Protein AF-A2BLI9-F1 (afdb_monomer_lite)

Structure (mmCIF, N/CA/C/O backbone):
data_AF-A2BLI9-F1
#
_entry.id   AF-A2BLI9-F1
#
loop_
_atom_site.group_PDB
_atom_site.id
_atom_site.type_symbol
_atom_site.label_atom_id
_atom_site.label_alt_id
_atom_site.label_comp_id
_atom_site.label_asym_id
_atom_site.label_entity_id
_atom_site.label_seq_id
_atom_site.pdbx_PDB_ins_code
_atom_site.Cartn_x
_atom_site.Cartn_y
_atom_site.Cartn_z
_atom_site.occupancy
_atom_site.B_iso_or_equiv
_atom_site.auth_seq_id
_atom_site.auth_comp_id
_atom_site.auth_asym_id
_atom_site.auth_atom_id
_atom_site.pdbx_PDB_model_num
ATOM 1 N N . MET A 1 1 ? 16.917 14.179 12.056 1.00 48.00 1 MET A N 1
ATOM 2 C CA . MET A 1 1 ? 16.273 15.497 12.234 1.00 48.00 1 MET A CA 1
ATOM 3 C C . MET A 1 1 ? 15.244 15.647 11.130 1.00 48.00 1 MET A C 1
ATOM 5 O O . MET A 1 1 ? 15.628 15.540 9.976 1.00 48.00 1 MET A O 1
ATOM 9 N N . ILE A 1 2 ? 13.961 15.775 11.468 1.00 55.94 2 ILE A N 1
ATOM 10 C CA . ILE A 1 2 ? 12.894 16.027 10.485 1.00 55.94 2 ILE A CA 1
ATOM 11 C C . ILE A 1 2 ? 12.913 17.531 10.201 1.00 55.94 2 ILE A C 1
ATOM 13 O O . ILE A 1 2 ? 12.982 18.311 11.151 1.00 55.94 2 ILE A O 1
ATOM 17 N N . SER A 1 3 ? 12.924 17.943 8.932 1.00 75.75 3 SER A N 1
ATOM 18 C CA . SER A 1 3 ? 12.935 19.370 8.605 1.00 75.75 3 SER A CA 1
ATOM 19 C C . SER A 1 3 ? 11.579 20.006 8.943 1.00 75.75 3 SER A C 1
ATOM 21 O O . SER A 1 3 ? 10.540 19.344 8.911 1.00 75.75 3 SER A O 1
ATOM 23 N N . ASN A 1 4 ? 11.557 21.308 9.246 1.00 72.44 4 ASN A N 1
ATOM 24 C CA . ASN A 1 4 ? 10.296 22.023 9.492 1.00 72.44 4 ASN A CA 1
ATOM 25 C C . ASN A 1 4 ? 9.337 21.951 8.283 1.00 72.44 4 ASN A C 1
ATOM 27 O O . ASN A 1 4 ? 8.121 21.970 8.468 1.00 72.44 4 ASN A O 1
ATOM 31 N N . GLY A 1 5 ? 9.875 21.814 7.062 1.00 74.75 5 GLY A N 1
ATOM 32 C CA . GLY A 1 5 ? 9.094 21.611 5.839 1.00 74.75 5 GLY A CA 1
ATOM 33 C C . GLY A 1 5 ? 8.377 20.258 5.805 1.00 74.75 5 GLY A C 1
ATOM 34 O O . GLY A 1 5 ? 7.176 20.213 5.544 1.00 74.75 5 GLY A O 1
ATOM 35 N N . ASP A 1 6 ? 9.065 19.172 6.171 1.00 79.25 6 ASP A N 1
ATOM 36 C CA . ASP A 1 6 ? 8.472 17.824 6.214 1.00 79.25 6 ASP A CA 1
ATOM 37 C C . ASP A 1 6 ? 7.336 17.732 7.241 1.00 79.25 6 ASP A C 1
ATOM 39 O O . ASP A 1 6 ? 6.324 17.059 7.030 1.00 79.25 6 ASP A O 1
ATOM 43 N N . MET A 1 7 ? 7.485 18.438 8.365 1.00 82.12 7 MET A N 1
ATOM 44 C CA . MET A 1 7 ? 6.468 18.478 9.412 1.00 82.12 7 MET A CA 1
ATOM 45 C C . MET A 1 7 ? 5.206 19.224 8.954 1.00 82.12 7 MET A C 1
ATOM 47 O O . MET A 1 7 ? 4.090 18.769 9.227 1.00 82.12 7 MET A O 1
ATOM 51 N N . LEU A 1 8 ? 5.364 20.332 8.221 1.00 86.25 8 LEU A N 1
ATOM 52 C CA . LEU A 1 8 ? 4.242 21.080 7.652 1.00 86.25 8 LEU A CA 1
ATOM 53 C C . LEU A 1 8 ? 3.509 20.250 6.591 1.00 86.25 8 LEU A C 1
ATOM 55 O O . LEU A 1 8 ? 2.284 20.140 6.644 1.00 86.25 8 LEU A O 1
ATOM 59 N N . HIS A 1 9 ? 4.249 19.605 5.684 1.00 85.06 9 HIS A N 1
ATOM 60 C CA . HIS A 1 9 ? 3.681 18.754 4.630 1.00 85.06 9 HIS A CA 1
ATOM 61 C C . HIS A 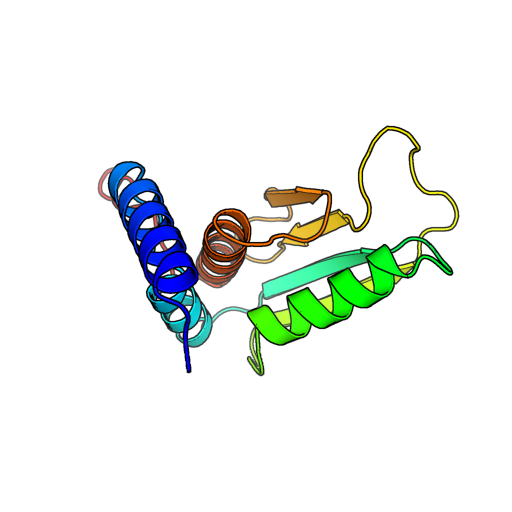1 9 ? 2.856 17.605 5.208 1.00 85.06 9 HIS A C 1
ATOM 63 O O . HIS A 1 9 ? 1.718 17.366 4.792 1.00 85.06 9 HIS A O 1
ATOM 69 N N . LYS A 1 10 ? 3.398 16.920 6.222 1.00 85.44 10 LYS A N 1
ATOM 70 C CA . LYS A 1 10 ? 2.693 15.849 6.932 1.00 85.44 10 LYS A CA 1
ATOM 71 C C . LYS A 1 10 ? 1.414 16.358 7.597 1.00 85.44 10 LYS A C 1
ATOM 73 O O . LYS A 1 10 ? 0.371 15.727 7.470 1.00 85.44 10 LYS A O 1
ATOM 78 N N . THR A 1 11 ? 1.484 17.509 8.262 1.00 87.94 11 THR A N 1
ATOM 79 C CA . THR A 1 11 ? 0.325 18.108 8.939 1.00 87.94 11 THR A CA 1
ATOM 80 C C . THR A 1 11 ? -0.780 18.465 7.945 1.00 87.94 11 THR A C 1
ATOM 82 O O . THR A 1 11 ? -1.939 18.128 8.172 1.00 87.94 11 THR A O 1
ATOM 85 N N . ILE A 1 12 ? -0.432 19.080 6.809 1.00 88.38 12 ILE A N 1
ATOM 86 C CA . ILE A 1 12 ? -1.391 19.394 5.738 1.00 88.38 12 ILE A CA 1
ATOM 87 C C . ILE A 1 12 ? -2.022 18.109 5.191 1.00 88.38 12 ILE A C 1
ATOM 89 O O . ILE A 1 12 ? -3.241 18.035 5.044 1.00 88.38 12 ILE A O 1
ATOM 93 N N . THR A 1 13 ? -1.211 17.079 4.942 1.00 87.62 13 THR A N 1
ATOM 94 C CA . THR A 1 13 ? -1.683 15.769 4.472 1.00 87.62 13 THR A CA 1
ATOM 95 C C . THR A 1 13 ? -2.689 15.152 5.444 1.00 87.62 13 THR A C 1
ATOM 97 O O . THR A 1 13 ? -3.757 14.705 5.029 1.00 87.62 13 THR A O 1
ATOM 100 N N . ASP A 1 14 ? -2.389 15.169 6.743 1.00 87.75 14 ASP A N 1
ATOM 101 C CA . ASP A 1 14 ? -3.270 14.622 7.775 1.00 87.75 14 ASP A CA 1
ATOM 102 C C . ASP A 1 14 ? -4.591 15.408 7.883 1.00 87.75 14 ASP A C 1
ATOM 104 O O . ASP A 1 14 ? -5.654 14.797 8.042 1.00 87.75 14 ASP A O 1
ATOM 108 N N . ILE A 1 15 ? -4.558 16.739 7.734 1.00 88.00 15 ILE A N 1
ATOM 109 C CA . ILE A 1 15 ? -5.762 17.587 7.689 1.00 88.00 15 ILE A CA 1
ATOM 110 C C . ILE A 1 15 ? -6.625 17.242 6.470 1.00 88.00 15 ILE A C 1
ATOM 112 O O . ILE A 1 15 ? -7.833 17.045 6.618 1.00 88.00 15 ILE A O 1
ATOM 116 N N . LEU A 1 16 ? -6.020 17.133 5.283 1.00 87.94 16 LEU A N 1
ATOM 117 C CA . LEU A 1 16 ? -6.730 16.796 4.045 1.00 87.94 16 LEU A CA 1
ATOM 118 C C . LEU A 1 16 ? -7.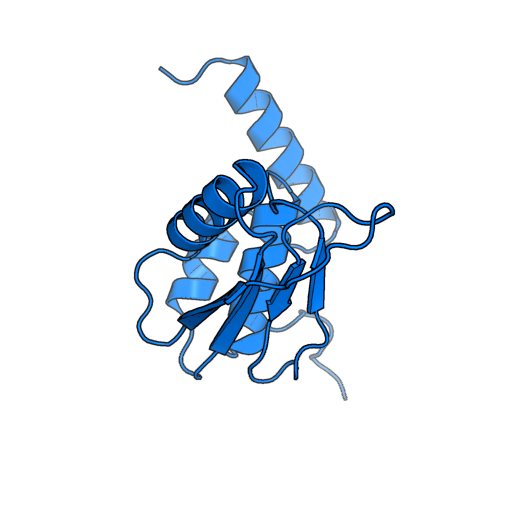364 15.405 4.111 1.00 87.94 16 LEU A C 1
ATOM 120 O O . LEU A 1 16 ? -8.510 15.237 3.714 1.00 87.94 16 LEU A O 1
ATOM 124 N N . LEU A 1 17 ? -6.649 14.409 4.640 1.00 88.00 17 LEU A N 1
ATOM 125 C CA . LEU A 1 17 ? -7.190 13.061 4.826 1.00 88.00 17 LEU A CA 1
ATOM 126 C C . LEU A 1 17 ? -8.378 13.074 5.792 1.00 88.00 17 LEU A C 1
ATOM 128 O O . LEU A 1 17 ? -9.428 12.498 5.502 1.00 88.00 17 LEU A O 1
ATOM 132 N N . SER A 1 18 ? -8.237 13.790 6.908 1.00 83.62 18 SER A N 1
ATOM 133 C CA . SER A 1 18 ? -9.276 13.872 7.934 1.00 83.62 18 SER A CA 1
ATOM 134 C C . SER A 1 18 ? -10.540 14.569 7.427 1.00 83.62 18 SER A C 1
ATOM 136 O O . SER A 1 18 ? -11.642 14.139 7.769 1.00 83.62 18 SER A O 1
ATOM 138 N N . SER A 1 19 ? -10.408 15.605 6.590 1.00 85.56 19 SER A N 1
ATOM 139 C CA . SER A 1 19 ? -11.554 16.353 6.052 1.00 85.56 19 SER A CA 1
ATOM 140 C C . SER A 1 19 ? -12.404 15.532 5.079 1.00 85.56 19 SER A C 1
ATOM 142 O O . SER A 1 19 ? -13.619 15.712 5.034 1.00 85.56 19 SER A O 1
ATOM 144 N N . ILE A 1 20 ? -11.795 14.584 4.360 1.00 83.06 20 ILE A N 1
ATOM 145 C CA . ILE A 1 20 ? -12.493 13.657 3.451 1.00 83.06 20 ILE A CA 1
ATOM 146 C C . ILE A 1 20 ? -12.845 12.313 4.109 1.00 83.06 20 ILE A C 1
ATOM 148 O O . ILE A 1 20 ? -13.324 11.397 3.443 1.00 83.06 20 ILE A O 1
ATOM 152 N N . GLY A 1 21 ? -12.613 12.175 5.419 1.00 82.50 21 GLY A N 1
ATOM 153 C CA . GLY A 1 21 ? -12.945 10.971 6.183 1.00 82.50 21 GLY A CA 1
ATOM 154 C C . GLY A 1 21 ? -12.015 9.776 5.947 1.00 82.50 21 GLY A C 1
ATOM 155 O O . GLY A 1 21 ? -12.361 8.659 6.345 1.00 82.50 21 GLY A O 1
ATOM 156 N N . LEU A 1 22 ? -10.845 9.985 5.335 1.00 85.56 22 LEU A N 1
ATOM 157 C CA . LEU A 1 22 ? -9.799 8.970 5.238 1.00 85.56 22 LEU A CA 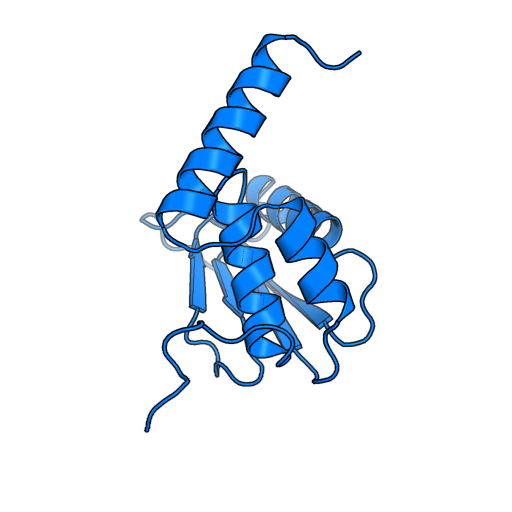1
ATOM 158 C C . LEU A 1 22 ? -8.911 8.987 6.492 1.00 85.56 22 LEU A C 1
ATOM 160 O O . LEU A 1 22 ? -8.645 10.045 7.063 1.00 85.56 22 LEU A O 1
ATOM 164 N N . PRO A 1 23 ? -8.434 7.821 6.957 1.00 90.50 23 PRO A N 1
ATOM 165 C CA . PRO A 1 23 ? -7.496 7.779 8.068 1.00 90.50 23 PRO A CA 1
ATOM 166 C C . PRO A 1 23 ? -6.142 8.373 7.655 1.00 90.50 23 PRO A C 1
ATOM 168 O O . PRO A 1 23 ? -5.702 8.240 6.513 1.00 90.50 23 PRO A O 1
ATOM 171 N N . THR A 1 24 ? -5.449 8.979 8.620 1.00 93.19 24 THR A N 1
ATOM 172 C CA . THR A 1 24 ? -4.038 9.361 8.472 1.00 93.19 24 THR A CA 1
ATOM 173 C C . THR A 1 24 ? -3.170 8.131 8.214 1.00 93.19 24 THR A C 1
ATOM 175 O O . THR A 1 24 ? -3.563 7.005 8.535 1.00 93.19 24 THR A O 1
ATOM 178 N N . LEU A 1 25 ? -1.947 8.327 7.714 1.00 92.62 25 LEU A N 1
ATOM 179 C CA . LEU A 1 25 ? -1.045 7.209 7.414 1.00 92.62 25 LEU A CA 1
ATOM 180 C C . LEU A 1 25 ? -0.786 6.328 8.648 1.00 92.62 25 LEU A C 1
ATOM 182 O O . LEU A 1 25 ? -0.790 5.101 8.562 1.00 92.62 25 LEU A O 1
ATOM 186 N N . SER A 1 26 ? -0.598 6.952 9.815 1.00 92.38 26 SER A N 1
ATOM 187 C CA . SER A 1 26 ? -0.394 6.236 11.080 1.00 92.38 26 SER A CA 1
ATOM 188 C C . SER A 1 26 ? -1.617 5.396 11.461 1.00 92.38 26 SER A C 1
ATOM 190 O O . SER A 1 26 ? -1.469 4.226 11.825 1.00 92.38 26 SER A O 1
ATOM 192 N N . ARG A 1 27 ? -2.833 5.943 11.318 1.00 93.25 27 ARG A N 1
ATOM 193 C CA . ARG A 1 27 ? -4.056 5.186 11.607 1.00 93.25 27 ARG A CA 1
ATOM 194 C C . ARG A 1 27 ? -4.285 4.073 10.585 1.00 93.25 27 ARG A C 1
ATOM 196 O O . ARG A 1 27 ? -4.679 2.985 10.992 1.00 93.25 27 ARG A O 1
ATOM 203 N N . ALA A 1 28 ? -4.007 4.314 9.306 1.00 94.75 28 ALA A N 1
ATOM 204 C CA . ALA A 1 28 ? -4.119 3.312 8.251 1.00 94.75 28 ALA A CA 1
ATOM 205 C C . ALA A 1 28 ? -3.182 2.116 8.498 1.00 94.75 28 ALA A C 1
ATOM 207 O O . ALA A 1 28 ? -3.622 0.975 8.403 1.00 94.75 28 ALA A O 1
ATOM 208 N N . ARG A 1 29 ? -1.929 2.354 8.920 1.00 95.81 29 ARG A N 1
ATOM 209 C CA . ARG A 1 29 ? -1.003 1.276 9.324 1.00 95.81 29 ARG A CA 1
ATOM 210 C C . ARG A 1 29 ? -1.536 0.459 10.494 1.00 95.81 29 ARG A C 1
ATOM 212 O O . ARG A 1 29 ? -1.492 -0.765 10.451 1.00 95.81 29 ARG A O 1
ATOM 219 N N . LYS A 1 30 ? -2.079 1.131 11.513 1.00 95.25 30 LYS A N 1
ATOM 220 C CA . LYS A 1 30 ? -2.699 0.445 12.651 1.00 95.25 30 LYS A CA 1
ATOM 221 C C . LYS A 1 30 ? -3.864 -0.448 12.202 1.00 95.25 30 LYS A C 1
ATOM 223 O O . LYS A 1 30 ? -3.941 -1.580 12.645 1.00 95.25 30 LYS A O 1
ATOM 228 N N . LEU A 1 31 ? -4.715 0.034 11.293 1.00 95.50 31 LEU A N 1
ATOM 229 C CA . LEU A 1 31 ? -5.830 -0.747 10.744 1.00 95.50 31 LEU A CA 1
ATOM 230 C C . LEU A 1 31 ? -5.356 -1.968 9.946 1.00 95.50 31 LEU A C 1
ATOM 232 O O . LEU A 1 31 ? -5.963 -3.024 10.042 1.00 95.50 31 LEU A O 1
ATOM 236 N N . VAL A 1 32 ? -4.266 -1.855 9.182 1.00 96.50 32 VAL A N 1
ATOM 237 C CA . VAL A 1 32 ? -3.683 -3.020 8.498 1.00 96.50 32 VAL A CA 1
ATOM 238 C C . VAL A 1 32 ? -3.217 -4.072 9.508 1.00 96.50 32 VAL A C 1
ATOM 240 O O . VAL A 1 32 ? -3.451 -5.255 9.295 1.00 96.50 32 VAL A O 1
ATOM 243 N N . GLY A 1 33 ? -2.650 -3.659 10.644 1.00 95.81 33 GLY A N 1
ATOM 244 C CA . GLY A 1 33 ? -2.313 -4.565 11.750 1.00 95.81 33 GLY A CA 1
ATOM 245 C C . GLY A 1 33 ? -3.516 -5.205 12.461 1.00 95.81 33 GLY A C 1
ATOM 246 O O . GLY A 1 33 ? -3.325 -6.150 13.212 1.00 95.81 33 GLY A O 1
ATOM 247 N N . GLU A 1 34 ? -4.736 -4.714 12.225 1.00 95.50 34 GLU A N 1
ATOM 248 C CA . GLU A 1 34 ? -5.996 -5.242 12.775 1.00 95.50 34 GLU A CA 1
ATOM 249 C C . GLU A 1 34 ? -6.715 -6.183 11.771 1.00 95.50 34 GLU A C 1
ATOM 251 O O . GLU A 1 34 ? -7.865 -6.553 11.990 1.00 95.50 34 GLU A O 1
ATOM 256 N N . ILE A 1 35 ? -6.086 -6.540 10.639 1.00 95.00 35 ILE A N 1
ATOM 257 C CA . ILE A 1 35 ? -6.667 -7.443 9.628 1.00 95.00 35 ILE A CA 1
ATOM 258 C C . ILE A 1 35 ? -6.731 -8.878 10.150 1.00 95.00 35 ILE A C 1
ATOM 260 O O . ILE A 1 35 ? -5.723 -9.424 10.578 1.00 95.00 35 ILE A O 1
ATOM 264 N N . GLU A 1 36 ? -7.897 -9.505 9.993 1.00 89.50 36 GLU A N 1
ATOM 265 C CA . GLU A 1 36 ? -8.139 -10.906 10.367 1.00 89.50 36 GLU A CA 1
ATOM 266 C C . GLU A 1 36 ? -8.353 -11.806 9.134 1.00 89.50 36 GLU A C 1
ATOM 268 O O . GLU A 1 36 ? -8.095 -13.012 9.160 1.00 89.50 36 GLU A O 1
ATOM 273 N N . GLU A 1 37 ? -8.815 -11.233 8.017 1.00 92.62 37 GLU A N 1
ATOM 274 C CA . GLU A 1 37 ? -9.121 -11.975 6.791 1.00 92.62 37 GLU A CA 1
ATOM 275 C C . GLU A 1 37 ? -8.002 -11.864 5.751 1.00 92.62 37 GLU A C 1
ATOM 277 O O . GLU A 1 37 ? -7.407 -10.804 5.537 1.00 92.62 37 GLU A O 1
ATOM 282 N N . ARG A 1 38 ? -7.751 -12.970 5.036 1.00 94.00 38 ARG A N 1
ATOM 283 C CA . ARG A 1 38 ? -6.736 -13.006 3.977 1.00 94.00 38 ARG A CA 1
ATOM 284 C C . ARG A 1 38 ? -7.033 -11.972 2.894 1.00 94.00 38 ARG A C 1
ATOM 286 O O . ARG A 1 38 ? -8.094 -11.980 2.273 1.00 94.00 38 ARG A O 1
ATOM 293 N N . THR A 1 39 ? -6.039 -11.139 2.620 1.00 95.06 39 THR A N 1
ATOM 294 C CA . THR A 1 39 ? -6.062 -10.109 1.587 1.00 95.06 39 THR A CA 1
ATOM 295 C C . THR A 1 39 ? -4.897 -10.319 0.636 1.00 95.06 39 THR A C 1
ATOM 297 O O . THR A 1 39 ? -3.758 -10.514 1.053 1.00 95.06 39 THR A O 1
ATOM 300 N N . GLU A 1 40 ? -5.169 -10.256 -0.662 1.00 96.25 40 GLU A N 1
ATOM 301 C CA . GLU A 1 40 ? -4.139 -10.348 -1.693 1.00 96.25 40 GLU A CA 1
ATOM 302 C C . GLU A 1 40 ? -3.880 -8.971 -2.299 1.00 96.25 40 GLU A C 1
ATOM 304 O O . GLU A 1 40 ? -4.812 -8.237 -2.623 1.00 96.25 40 GLU A O 1
ATOM 309 N N . VAL A 1 41 ? -2.609 -8.624 -2.472 1.00 96.88 41 VAL A N 1
ATOM 310 C CA . VAL A 1 41 ? -2.162 -7.416 -3.164 1.00 96.88 41 VAL A CA 1
ATOM 311 C C . VAL A 1 41 ? -1.382 -7.864 -4.389 1.00 96.88 41 VAL A C 1
ATOM 313 O O . VAL A 1 41 ? -0.227 -8.275 -4.289 1.00 96.88 41 VAL A O 1
ATOM 316 N N . ILE A 1 42 ? -2.025 -7.819 -5.550 1.00 96.44 42 ILE A N 1
ATOM 317 C CA . ILE A 1 42 ? -1.417 -8.210 -6.821 1.00 96.44 42 ILE A CA 1
ATOM 318 C C . ILE A 1 42 ? -0.763 -6.975 -7.426 1.00 96.44 42 ILE A C 1
ATOM 320 O O . ILE A 1 42 ? -1.418 -5.948 -7.590 1.00 96.44 42 ILE A O 1
ATOM 324 N N . ILE A 1 43 ? 0.516 -7.070 -7.773 1.00 96.56 43 ILE A N 1
ATOM 325 C CA . ILE A 1 43 ? 1.281 -5.951 -8.321 1.00 96.56 43 ILE A CA 1
ATOM 326 C C . ILE A 1 43 ? 1.773 -6.329 -9.713 1.00 96.56 43 ILE A C 1
ATOM 328 O O . ILE A 1 43 ? 2.682 -7.140 -9.857 1.00 96.56 43 ILE A O 1
ATOM 332 N N . GLY A 1 44 ? 1.161 -5.742 -10.736 1.00 95.94 44 GLY A N 1
ATOM 333 C CA . GLY A 1 44 ? 1.628 -5.778 -12.114 1.00 95.94 44 GLY A CA 1
ATOM 334 C C . GLY A 1 44 ? 2.876 -4.915 -12.278 1.00 95.94 44 GLY A C 1
ATOM 335 O O . GLY A 1 44 ? 2.834 -3.721 -11.985 1.00 95.94 44 GLY A O 1
ATOM 336 N N . LEU A 1 45 ? 3.960 -5.516 -12.763 1.00 96.06 45 LEU A N 1
ATOM 337 C CA . LEU A 1 45 ? 5.281 -4.907 -12.909 1.00 96.06 45 LEU A CA 1
ATOM 338 C C . LEU A 1 45 ? 5.742 -4.967 -14.366 1.00 96.06 45 LEU A C 1
ATOM 340 O O . LEU A 1 45 ? 5.622 -6.010 -15.015 1.00 96.06 45 LEU A O 1
ATOM 344 N N . SER A 1 46 ? 6.323 -3.877 -14.859 1.00 94.50 46 SER A N 1
ATOM 345 C CA . SER A 1 46 ? 7.030 -3.863 -16.138 1.00 94.50 46 SER A CA 1
ATOM 346 C C . SER A 1 46 ? 8.418 -4.493 -15.968 1.00 94.50 46 SER A C 1
ATOM 348 O O . SER A 1 46 ? 9.158 -4.158 -15.040 1.00 94.50 46 SER A O 1
ATOM 350 N N . ARG A 1 47 ? 8.783 -5.448 -16.835 1.00 90.31 47 ARG A N 1
ATOM 351 C CA . ARG A 1 47 ? 10.088 -6.130 -16.755 1.00 90.31 47 ARG A CA 1
ATOM 352 C C . ARG A 1 47 ? 11.233 -5.149 -17.011 1.00 90.31 47 ARG A C 1
ATOM 354 O O . ARG A 1 47 ? 11.226 -4.449 -18.016 1.00 90.31 47 ARG A O 1
ATOM 361 N N . GLY A 1 48 ? 12.231 -5.146 -16.126 1.00 88.12 48 GLY A N 1
ATOM 362 C CA . GLY A 1 48 ? 13.401 -4.265 -16.227 1.00 88.12 48 GLY A CA 1
ATOM 363 C C . GLY A 1 48 ? 13.117 -2.792 -15.911 1.00 88.12 48 GLY A 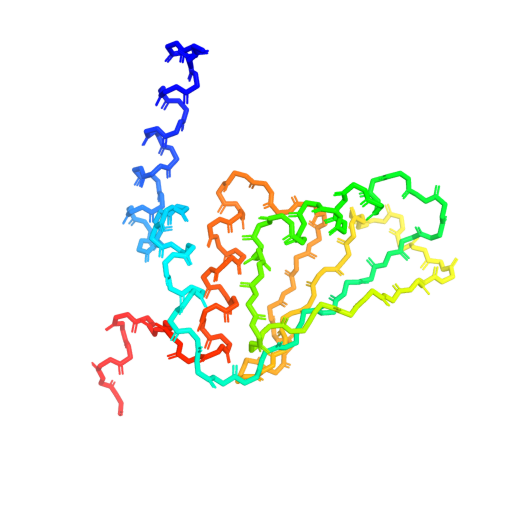C 1
ATOM 364 O O . GLY A 1 48 ? 14.000 -1.957 -16.090 1.00 88.12 48 GLY A O 1
ATOM 365 N N . SER A 1 49 ? 11.908 -2.453 -15.447 1.00 91.81 49 SER A N 1
ATOM 366 C CA . SER A 1 49 ? 11.588 -1.100 -14.990 1.00 91.81 49 SER A CA 1
ATOM 367 C C . SER A 1 49 ? 12.036 -0.911 -13.545 1.00 91.81 49 SER A C 1
ATOM 369 O O . SER A 1 49 ? 11.493 -1.530 -12.628 1.00 91.81 49 SER A O 1
ATOM 371 N N . LYS A 1 50 ? 12.970 0.021 -13.335 1.00 92.44 50 LYS A N 1
ATOM 372 C CA . LYS A 1 50 ? 13.376 0.450 -11.993 1.00 92.44 50 LYS A CA 1
ATOM 373 C C . LYS A 1 50 ? 12.190 0.989 -11.185 1.00 92.44 50 LYS A C 1
ATOM 375 O O . LYS A 1 50 ? 12.080 0.701 -10.001 1.00 92.44 50 LYS A O 1
ATOM 380 N N . LEU A 1 51 ? 11.263 1.704 -11.830 1.00 91.25 51 LEU A N 1
ATOM 381 C CA . LEU A 1 51 ? 10.075 2.243 -11.161 1.00 91.25 51 LEU A CA 1
ATOM 382 C C . LEU A 1 51 ? 9.167 1.127 -10.623 1.00 91.25 51 LEU A C 1
ATOM 384 O O . LEU A 1 51 ? 8.634 1.230 -9.521 1.00 91.25 51 LEU A O 1
ATOM 388 N N . SER A 1 52 ? 9.026 0.036 -11.378 1.00 94.19 52 SER A N 1
ATOM 389 C CA . SER A 1 52 ? 8.296 -1.155 -10.941 1.00 94.19 52 SER A CA 1
ATOM 390 C C . SER A 1 52 ? 8.973 -1.835 -9.742 1.00 94.19 52 SER A C 1
ATOM 392 O O . SER A 1 52 ? 8.293 -2.223 -8.789 1.00 94.19 52 SER A O 1
ATOM 394 N N . GLU A 1 53 ? 10.301 -1.960 -9.753 1.00 94.31 53 GLU A N 1
ATOM 395 C CA . GLU A 1 53 ? 11.068 -2.538 -8.640 1.00 94.31 53 GLU A CA 1
ATOM 396 C C . GLU A 1 53 ? 10.970 -1.681 -7.370 1.00 94.31 53 GLU A C 1
ATOM 398 O O . GLU A 1 53 ? 10.641 -2.203 -6.299 1.00 94.31 53 GLU A O 1
ATOM 403 N N . ASP A 1 54 ? 11.146 -0.365 -7.507 1.00 95.31 54 ASP A N 1
ATOM 404 C CA . ASP A 1 54 ? 10.990 0.609 -6.425 1.00 95.31 54 ASP A CA 1
ATOM 405 C C . ASP A 1 54 ? 9.553 0.591 -5.881 1.00 95.31 54 ASP A C 1
ATOM 407 O O . ASP A 1 54 ? 9.334 0.593 -4.669 1.00 95.31 54 ASP A O 1
ATOM 411 N N . GLY A 1 55 ? 8.557 0.487 -6.765 1.00 95.00 55 GLY A N 1
ATOM 412 C CA . GLY A 1 55 ? 7.150 0.367 -6.396 1.00 95.00 55 GLY A CA 1
ATOM 413 C C . GLY A 1 55 ? 6.844 -0.901 -5.600 1.00 95.00 55 GLY A C 1
ATOM 414 O O . GLY A 1 55 ? 6.160 -0.833 -4.578 1.00 95.00 55 GLY A O 1
ATOM 415 N N . LEU A 1 56 ? 7.384 -2.055 -6.009 1.00 96.69 56 LEU A N 1
ATOM 416 C CA . LEU A 1 56 ? 7.254 -3.306 -5.256 1.00 96.69 56 LEU A CA 1
ATOM 417 C C . LEU A 1 56 ? 7.897 -3.190 -3.867 1.00 96.69 56 LEU A C 1
ATOM 419 O O . LEU A 1 56 ? 7.293 -3.607 -2.875 1.00 96.69 56 LEU A O 1
ATOM 423 N N . ALA A 1 57 ? 9.110 -2.637 -3.788 1.00 96.69 57 ALA A N 1
ATOM 424 C CA . ALA A 1 57 ? 9.819 -2.445 -2.526 1.00 96.69 57 ALA A CA 1
ATOM 425 C C . ALA A 1 57 ? 9.054 -1.493 -1.593 1.00 96.69 57 ALA A C 1
ATOM 427 O O . ALA A 1 57 ? 8.873 -1.785 -0.408 1.00 96.69 57 ALA A O 1
ATOM 428 N N . TYR A 1 58 ? 8.529 -0.398 -2.142 1.00 96.31 58 TYR A N 1
ATOM 429 C CA . TYR A 1 58 ? 7.736 0.573 -1.404 1.00 96.31 58 TYR A CA 1
ATOM 430 C C . TYR A 1 58 ? 6.428 -0.025 -0.878 1.00 96.31 58 TYR A C 1
ATOM 432 O O . TYR A 1 58 ? 6.114 0.146 0.298 1.00 96.31 58 TYR A O 1
ATOM 440 N N . VAL A 1 59 ? 5.692 -0.789 -1.694 1.00 96.50 59 VAL A N 1
ATOM 441 C CA . VAL A 1 59 ? 4.467 -1.469 -1.240 1.00 96.50 59 VAL A CA 1
ATOM 442 C C . VAL A 1 59 ? 4.769 -2.455 -0.112 1.00 96.50 59 VAL A C 1
ATOM 444 O O . VAL A 1 59 ? 4.064 -2.448 0.896 1.00 96.50 59 VAL A O 1
ATOM 447 N N . LYS A 1 60 ? 5.840 -3.250 -0.227 1.00 97.12 60 LYS A N 1
ATOM 448 C CA . LYS A 1 60 ? 6.284 -4.139 0.860 1.00 97.12 60 LYS A CA 1
ATOM 449 C C . LYS A 1 60 ? 6.594 -3.359 2.141 1.00 97.12 60 LYS A C 1
ATOM 451 O O . LYS A 1 60 ? 6.146 -3.751 3.211 1.00 97.12 60 LYS A O 1
ATOM 456 N N . SER A 1 61 ? 7.293 -2.229 2.036 1.00 96.38 61 SER A N 1
ATOM 457 C CA . SER A 1 61 ? 7.599 -1.355 3.178 1.00 96.38 61 SER A CA 1
ATOM 458 C C . SER A 1 61 ? 6.351 -0.692 3.789 1.00 96.38 61 SER A C 1
ATOM 460 O O . SER A 1 61 ? 6.259 -0.500 5.005 1.00 96.38 61 SER A O 1
ATOM 462 N N . LEU A 1 62 ? 5.360 -0.339 2.967 1.00 94.75 62 LEU A N 1
ATOM 463 C CA . LEU A 1 62 ? 4.095 0.221 3.438 1.00 94.75 62 LEU A CA 1
ATOM 464 C C . LEU A 1 62 ? 3.266 -0.801 4.216 1.00 94.75 62 LEU A C 1
ATOM 466 O O . LEU A 1 62 ? 2.774 -0.473 5.295 1.00 94.75 62 LEU A O 1
ATOM 470 N N . VAL A 1 63 ? 3.103 -2.008 3.673 1.00 95.06 63 VAL A N 1
ATOM 471 C CA . VAL A 1 63 ? 2.326 -3.078 4.317 1.00 95.06 63 VAL A CA 1
ATOM 472 C C . VAL A 1 63 ? 3.047 -3.605 5.558 1.00 95.06 63 VAL A C 1
ATOM 474 O O . VAL A 1 63 ? 2.401 -3.858 6.571 1.00 95.06 63 VAL A O 1
ATOM 477 N N . GLY A 1 64 ? 4.378 -3.702 5.503 1.00 93.19 64 GLY A N 1
ATOM 478 C CA . GLY A 1 64 ? 5.175 -4.333 6.548 1.00 93.19 64 GLY A CA 1
ATOM 479 C C . GLY A 1 64 ? 4.974 -5.848 6.584 1.00 93.19 64 GLY A C 1
ATOM 480 O O . GLY A 1 64 ? 4.474 -6.456 5.635 1.00 93.19 64 GLY A O 1
ATOM 481 N N . GLU A 1 65 ? 5.377 -6.461 7.691 1.00 91.31 65 GLU A N 1
ATOM 482 C CA . GLU A 1 65 ? 5.121 -7.875 7.952 1.00 91.31 65 GLU A CA 1
ATOM 483 C C . GLU A 1 65 ? 3.694 -8.029 8.487 1.00 91.31 65 GLU A C 1
ATOM 485 O O . GLU A 1 65 ? 3.385 -7.625 9.607 1.00 91.31 65 GLU A O 1
ATOM 490 N N . ASN A 1 66 ? 2.802 -8.573 7.659 1.00 94.38 66 ASN A N 1
ATOM 491 C CA . ASN A 1 66 ? 1.433 -8.895 8.040 1.00 94.38 66 ASN A CA 1
ATOM 492 C C . ASN A 1 66 ? 1.060 -10.261 7.461 1.00 94.38 66 ASN A C 1
ATOM 494 O O . ASN A 1 66 ? 1.017 -10.430 6.243 1.00 94.38 66 ASN A O 1
ATOM 498 N N . GLU A 1 67 ? 0.789 -11.235 8.328 1.00 94.31 67 GLU A N 1
ATOM 499 C CA . GLU A 1 67 ? 0.540 -12.626 7.926 1.00 94.31 67 GLU A CA 1
ATOM 500 C C . GLU A 1 67 ? -0.744 -12.816 7.101 1.00 94.31 67 GLU A C 1
ATOM 502 O O . GLU A 1 67 ? -0.863 -13.775 6.334 1.00 94.31 67 GLU A O 1
ATOM 507 N N . HIS A 1 68 ? -1.686 -11.878 7.202 1.00 96.19 68 HIS A N 1
ATOM 508 C CA . HIS A 1 68 ? -2.944 -11.904 6.466 1.00 96.19 68 HIS A CA 1
ATOM 509 C C . HIS A 1 68 ? -2.859 -11.193 5.110 1.00 96.19 68 HIS A C 1
ATOM 511 O O . HIS A 1 68 ? -3.771 -11.348 4.294 1.00 96.19 68 HIS A O 1
ATOM 517 N N . VAL A 1 69 ? -1.783 -10.449 4.826 1.00 97.06 69 VAL A N 1
ATOM 518 C CA . VAL A 1 69 ? -1.604 -9.729 3.557 1.00 97.06 69 VAL A CA 1
ATOM 519 C C . VAL A 1 69 ? -0.546 -10.408 2.693 1.00 97.06 69 VAL A C 1
ATOM 521 O O . VAL A 1 69 ? 0.653 -10.344 2.951 1.00 97.06 69 VAL A O 1
ATOM 524 N N . ARG A 1 70 ? -0.984 -11.011 1.587 1.00 96.94 70 ARG A N 1
ATOM 525 C CA . ARG A 1 70 ? -0.093 -11.634 0.606 1.00 96.94 70 ARG A CA 1
ATOM 526 C C . ARG A 1 70 ? 0.179 -10.686 -0.556 1.00 96.94 70 ARG A C 1
ATOM 528 O O . ARG A 1 70 ? -0.728 -10.369 -1.320 1.00 96.94 70 ARG A O 1
ATOM 535 N N . ILE A 1 71 ? 1.438 -10.297 -0.747 1.00 97.38 71 ILE A N 1
ATOM 536 C CA . ILE A 1 71 ? 1.869 -9.511 -1.914 1.00 97.38 71 ILE A CA 1
ATOM 537 C C . ILE A 1 71 ? 2.309 -10.457 -3.039 1.00 97.38 71 ILE A C 1
ATOM 539 O O . ILE A 1 71 ? 3.199 -11.285 -2.848 1.00 97.38 71 ILE A O 1
ATOM 543 N N . ILE A 1 72 ? 1.699 -10.322 -4.216 1.00 97.19 72 ILE A N 1
ATOM 544 C CA . ILE A 1 72 ? 1.911 -11.185 -5.384 1.00 97.19 72 ILE A CA 1
ATOM 545 C C . ILE A 1 72 ? 2.428 -10.329 -6.552 1.00 97.19 72 ILE A C 1
ATOM 547 O O . ILE A 1 72 ? 1.634 -9.653 -7.210 1.00 97.19 72 ILE A O 1
ATOM 551 N N . PRO A 1 73 ? 3.742 -10.328 -6.839 1.00 96.69 73 PRO A N 1
ATOM 552 C CA . PRO A 1 73 ? 4.276 -9.646 -8.013 1.00 96.69 73 PRO A CA 1
ATOM 553 C C . PRO A 1 73 ? 3.968 -10.438 -9.293 1.00 96.69 73 PRO A C 1
ATOM 555 O O . PRO A 1 73 ? 4.170 -11.651 -9.354 1.00 96.69 73 PRO A O 1
ATOM 558 N N . VAL A 1 74 ? 3.513 -9.745 -10.334 1.00 96.44 74 VAL A N 1
ATOM 559 C CA . VAL A 1 74 ? 3.205 -10.299 -11.657 1.00 96.44 74 VAL A CA 1
ATOM 560 C C . VAL A 1 74 ? 3.911 -9.460 -12.711 1.00 96.44 74 VAL A C 1
ATOM 562 O O . VAL A 1 74 ? 3.587 -8.296 -12.914 1.00 96.44 74 VAL A O 1
ATOM 565 N N . TYR A 1 75 ? 4.868 -10.053 -13.415 1.00 94.12 75 TYR A N 1
ATOM 566 C CA . TYR A 1 75 ? 5.594 -9.361 -14.476 1.00 94.12 75 TYR A CA 1
ATOM 567 C C . TYR A 1 75 ? 4.836 -9.457 -15.794 1.00 94.12 75 TYR A C 1
ATOM 569 O O . TYR A 1 75 ? 4.647 -10.556 -16.324 1.00 94.12 75 TYR A O 1
ATOM 577 N N . VAL A 1 76 ? 4.439 -8.314 -16.345 1.00 90.50 76 VAL A N 1
ATOM 578 C CA . VAL A 1 76 ? 3.773 -8.256 -17.648 1.00 90.50 76 VAL A CA 1
ATOM 579 C C . VAL A 1 76 ? 4.803 -8.105 -18.766 1.00 90.50 76 VAL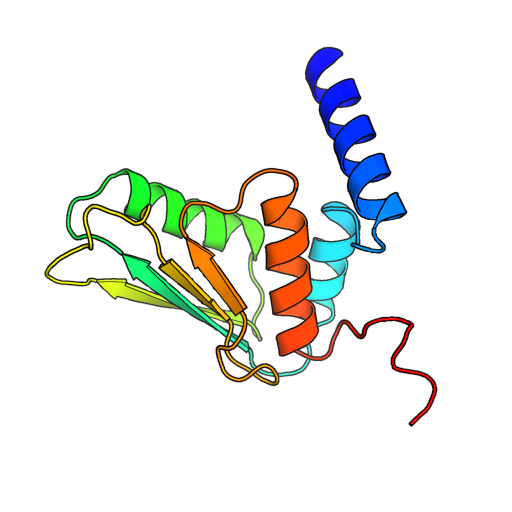 A C 1
ATOM 581 O O . VAL A 1 76 ? 5.884 -7.550 -18.568 1.00 90.50 76 VAL A O 1
ATOM 584 N N . LYS A 1 77 ? 4.483 -8.653 -19.942 1.00 83.81 77 LYS A N 1
ATOM 585 C CA . LYS A 1 77 ? 5.366 -8.589 -21.117 1.00 83.81 77 LYS A CA 1
ATOM 586 C C . LYS A 1 77 ? 5.392 -7.196 -21.740 1.00 83.81 77 LYS A C 1
ATOM 588 O O . LYS A 1 77 ? 6.452 -6.743 -22.149 1.00 83.81 77 LYS A O 1
ATOM 593 N N . GLU A 1 78 ? 4.239 -6.539 -21.785 1.00 87.31 78 GLU A N 1
ATOM 594 C CA . GLU A 1 78 ? 4.059 -5.218 -22.381 1.00 87.31 78 GLU A CA 1
ATOM 595 C C . GLU A 1 78 ? 3.289 -4.332 -21.405 1.00 87.31 78 GLU A C 1
ATOM 597 O O . GLU A 1 78 ? 2.275 -4.756 -20.840 1.00 87.31 78 GLU A O 1
ATOM 602 N N . TRP A 1 79 ? 3.788 -3.112 -21.190 1.00 90.25 79 TRP A N 1
ATOM 603 C CA . TRP A 1 79 ? 3.132 -2.117 -20.349 1.00 90.25 79 TRP A CA 1
ATOM 604 C C . TRP A 1 79 ? 2.418 -1.071 -21.215 1.00 90.25 79 TRP A C 1
ATOM 606 O O . TRP A 1 79 ? 3.030 -0.558 -22.154 1.00 90.25 79 TRP A O 1
ATOM 616 N N . PRO A 1 80 ? 1.156 -0.708 -20.921 1.00 88.06 80 PRO A N 1
ATOM 617 C CA . PRO A 1 80 ? 0.467 0.350 -21.654 1.00 88.06 80 PRO A CA 1
ATOM 618 C C . PRO A 1 80 ? 1.185 1.695 -21.497 1.00 88.06 80 PRO A C 1
ATOM 620 O O . PRO A 1 80 ? 1.370 2.172 -20.380 1.00 88.06 80 PRO A O 1
ATOM 623 N N . SER A 1 81 ? 1.525 2.355 -22.605 1.00 86.56 81 SER A N 1
ATOM 624 C CA . SER A 1 81 ? 2.255 3.636 -22.595 1.00 86.56 81 SER A CA 1
ATOM 625 C C . SER A 1 81 ? 1.478 4.795 -21.960 1.00 86.56 81 SER A C 1
ATOM 627 O O . SER A 1 81 ? 2.067 5.798 -21.570 1.00 86.56 81 SER A O 1
ATOM 629 N N . ASN A 1 82 ? 0.156 4.668 -21.839 1.00 89.56 82 ASN A N 1
ATOM 630 C CA . ASN A 1 82 ? -0.727 5.688 -21.280 1.00 89.56 82 ASN A CA 1
ATOM 631 C C . ASN A 1 82 ? -1.035 5.502 -19.785 1.00 89.56 82 ASN A C 1
ATOM 633 O O . ASN A 1 82 ? -1.922 6.183 -19.269 1.00 89.56 82 ASN A O 1
ATOM 637 N N . ARG A 1 83 ? -0.376 4.565 -19.089 1.00 87.88 83 ARG A N 1
ATOM 638 C CA . ARG A 1 83 ? -0.603 4.323 -17.656 1.00 87.88 83 ARG A CA 1
ATOM 639 C C . ARG A 1 83 ? 0.720 4.192 -16.907 1.00 87.88 83 ARG A C 1
ATOM 641 O O . ARG A 1 83 ? 1.579 3.444 -17.365 1.00 87.88 83 ARG A O 1
ATOM 648 N N . PRO A 1 84 ? 0.871 4.835 -15.738 1.00 90.88 84 PRO A N 1
ATOM 649 C CA . PRO A 1 84 ? 2.078 4.660 -14.946 1.00 90.88 84 PRO A CA 1
ATOM 650 C C . PRO A 1 84 ? 2.160 3.228 -14.403 1.00 90.88 84 PRO A C 1
ATOM 652 O O . PRO A 1 84 ? 1.149 2.658 -13.979 1.00 90.88 84 PRO A O 1
ATOM 655 N N . ASP A 1 85 ? 3.355 2.641 -14.438 1.00 90.81 85 ASP A N 1
ATOM 656 C CA . ASP A 1 85 ? 3.688 1.429 -13.694 1.00 90.81 85 ASP A CA 1
ATOM 657 C C . ASP A 1 85 ? 4.086 1.776 -12.246 1.00 90.81 85 ASP A C 1
ATOM 659 O O . ASP A 1 85 ? 4.575 2.876 -11.986 1.00 90.81 85 ASP A O 1
ATOM 663 N N . PRO A 1 86 ? 3.876 0.871 -11.272 1.00 94.88 86 PRO A N 1
ATOM 664 C CA . PRO A 1 86 ? 3.178 -0.415 -11.371 1.00 94.88 86 PRO A CA 1
ATOM 665 C C . PRO A 1 86 ? 1.641 -0.292 -11.316 1.00 94.88 86 PRO A C 1
ATOM 667 O O . PRO A 1 86 ? 1.093 0.749 -10.967 1.00 94.88 86 PRO A O 1
ATOM 670 N N . LEU A 1 87 ? 0.930 -1.382 -11.618 1.00 95.25 87 LEU A N 1
ATOM 671 C CA . LEU A 1 87 ? -0.510 -1.532 -11.364 1.00 95.25 87 LEU A CA 1
ATOM 672 C C . LEU A 1 87 ? -0.682 -2.363 -10.102 1.00 95.25 87 LEU A C 1
ATOM 674 O O . LEU A 1 87 ? -0.280 -3.519 -10.076 1.00 95.25 87 LEU A O 1
ATOM 678 N N . ILE A 1 88 ? -1.334 -1.819 -9.087 1.00 96.12 88 ILE A N 1
ATOM 679 C CA . ILE A 1 88 ? -1.607 -2.526 -7.839 1.00 96.12 88 ILE A CA 1
ATOM 680 C C . ILE A 1 88 ? -3.105 -2.798 -7.746 1.00 96.12 88 ILE A C 1
ATOM 682 O O . ILE A 1 88 ? -3.914 -1.883 -7.883 1.00 96.12 88 ILE A O 1
ATOM 686 N N . ILE A 1 89 ? -3.475 -4.054 -7.511 1.00 95.31 89 ILE A N 1
ATOM 687 C CA . ILE A 1 89 ? -4.854 -4.519 -7.358 1.00 95.31 89 ILE A CA 1
ATOM 688 C C . ILE A 1 89 ? -5.008 -5.116 -5.963 1.00 95.31 89 ILE A C 1
ATOM 690 O O . ILE A 1 89 ? -4.215 -5.965 -5.557 1.00 95.31 89 ILE A O 1
ATOM 694 N N . ILE A 1 90 ? -6.050 -4.695 -5.248 1.00 95.12 90 ILE A N 1
ATOM 695 C CA . ILE A 1 90 ? -6.352 -5.182 -3.897 1.00 95.12 90 ILE A CA 1
ATOM 696 C C . ILE A 1 90 ? -7.529 -6.162 -3.963 1.00 95.12 90 ILE A C 1
ATOM 698 O O . ILE A 1 90 ? -8.648 -5.788 -4.325 1.00 95.12 90 ILE A O 1
ATOM 702 N N . GLY A 1 91 ? -7.254 -7.422 -3.634 1.00 90.75 91 GLY A N 1
ATOM 703 C CA . GLY A 1 91 ? -8.202 -8.532 -3.552 1.00 90.75 91 GLY A CA 1
ATOM 704 C C . GLY A 1 91 ? -8.957 -8.593 -2.218 1.00 90.75 91 GLY A C 1
ATOM 705 O O . GLY A 1 91 ? -9.281 -7.565 -1.631 1.00 90.75 91 GLY A O 1
ATOM 706 N N . GLY A 1 92 ? -9.274 -9.804 -1.751 1.00 85.94 92 GLY A N 1
ATOM 707 C CA . GLY A 1 92 ? -10.040 -10.028 -0.515 1.00 85.94 92 GLY A CA 1
ATOM 708 C C . GLY A 1 92 ? -11.529 -9.698 -0.669 1.00 85.94 92 GLY A C 1
ATOM 709 O O . GLY A 1 92 ? -12.105 -9.873 -1.746 1.00 85.94 92 GLY A O 1
ATOM 710 N N . ARG A 1 93 ? -12.158 -9.165 0.388 1.00 84.50 93 ARG A N 1
ATOM 711 C CA . ARG A 1 93 ? -13.604 -8.840 0.407 1.00 84.50 93 ARG A CA 1
ATOM 712 C C . ARG A 1 93 ? -14.032 -7.843 -0.670 1.00 84.50 93 ARG A C 1
ATOM 714 O O . ARG A 1 93 ? -15.204 -7.774 -1.028 1.00 84.50 93 ARG A O 1
ATOM 721 N N . LEU A 1 94 ? -13.085 -7.060 -1.182 1.00 80.38 94 LEU A N 1
ATOM 722 C CA . LEU A 1 94 ? -13.328 -6.031 -2.190 1.00 80.38 94 LEU A CA 1
ATOM 723 C C . LEU A 1 94 ? -13.188 -6.550 -3.629 1.00 80.38 94 LEU A C 1
ATOM 725 O O . LEU A 1 94 ? -13.468 -5.802 -4.565 1.00 80.38 94 LEU A O 1
ATOM 729 N N . GLY A 1 95 ? -12.781 -7.810 -3.825 1.00 79.75 95 GLY A N 1
ATOM 730 C CA . GLY A 1 95 ? -12.830 -8.496 -5.119 1.00 79.75 95 GLY A CA 1
ATOM 731 C C . GLY A 1 95 ? -12.047 -7.823 -6.253 1.00 79.75 95 GLY A C 1
ATOM 732 O O . GLY A 1 95 ? -12.485 -7.873 -7.399 1.00 79.75 95 GLY A O 1
ATOM 733 N N . GLY A 1 96 ? -10.936 -7.134 -5.966 1.00 82.31 96 GLY A N 1
ATOM 734 C CA . GLY A 1 96 ? -10.119 -6.494 -7.007 1.00 82.31 96 GLY A CA 1
ATOM 735 C C . GLY A 1 96 ? -10.678 -5.172 -7.547 1.00 82.31 96 GLY A C 1
ATOM 736 O O . GLY A 1 96 ? -10.200 -4.674 -8.569 1.00 82.31 96 GLY A O 1
ATOM 737 N N . ARG A 1 97 ? -11.697 -4.593 -6.894 1.00 83.94 97 ARG A N 1
ATOM 738 C CA . ARG A 1 97 ? -12.326 -3.330 -7.328 1.00 83.94 97 ARG A CA 1
ATOM 739 C C . ARG A 1 97 ? -11.400 -2.121 -7.201 1.00 83.94 97 ARG A C 1
ATOM 741 O O . ARG A 1 97 ? -11.539 -1.176 -7.972 1.00 83.94 97 ARG A O 1
ATOM 748 N N . TYR A 1 98 ? -10.457 -2.156 -6.263 1.00 89.12 98 TYR A N 1
ATOM 749 C CA . TYR A 1 98 ? -9.523 -1.059 -6.027 1.00 89.12 98 TYR A CA 1
ATOM 750 C C . TYR A 1 98 ? -8.226 -1.288 -6.791 1.00 89.12 98 TYR A C 1
ATOM 752 O O . TYR A 1 98 ? -7.575 -2.326 -6.642 1.00 89.12 98 TYR A O 1
ATOM 760 N N . LYS A 1 99 ? -7.880 -0.297 -7.616 1.00 93.12 99 LYS A N 1
ATOM 761 C CA . LYS A 1 99 ? -6.717 -0.308 -8.498 1.00 93.12 99 LYS A CA 1
ATOM 762 C C . LYS A 1 99 ? -5.940 0.988 -8.325 1.00 93.12 99 LYS A C 1
ATOM 764 O O . LYS A 1 99 ? -6.538 2.060 -8.347 1.00 93.12 99 LYS A O 1
ATOM 769 N N . PHE A 1 100 ? -4.627 0.877 -8.209 1.00 94.62 100 PHE A N 1
ATOM 770 C CA . PHE A 1 100 ? -3.710 2.010 -8.169 1.00 94.62 100 PHE A CA 1
ATOM 771 C C . PHE A 1 100 ? -2.747 1.889 -9.345 1.00 94.62 100 PHE A C 1
ATOM 773 O O . PHE A 1 100 ? -2.217 0.809 -9.594 1.00 94.62 100 PHE A O 1
ATOM 780 N N . TYR A 1 101 ? -2.550 2.985 -10.070 1.00 93.25 101 TYR A N 1
ATOM 781 C CA . TYR A 1 101 ? -1.509 3.100 -11.086 1.00 93.25 101 TYR A CA 1
ATOM 782 C C . TYR A 1 101 ? -0.394 3.981 -10.526 1.00 93.25 101 TYR A C 1
ATOM 784 O O . TYR A 1 101 ? -0.679 5.061 -10.007 1.00 93.25 101 TYR A O 1
ATOM 792 N N . GLY A 1 102 ? 0.851 3.530 -10.638 1.00 93.81 102 GLY A N 1
ATOM 793 C CA . GLY A 1 102 ? 2.002 4.172 -10.013 1.00 93.81 102 GLY A CA 1
ATOM 794 C C . GLY A 1 102 ? 2.212 3.775 -8.549 1.00 93.81 102 GLY A C 1
ATOM 795 O O . GLY A 1 102 ? 1.460 2.999 -7.954 1.00 93.81 102 GLY A O 1
ATOM 796 N N . ILE A 1 103 ? 3.281 4.319 -7.967 1.00 95.19 103 ILE A N 1
ATOM 797 C CA . ILE A 1 103 ? 3.658 4.091 -6.569 1.00 95.19 103 ILE A CA 1
ATOM 798 C C . ILE A 1 103 ? 2.726 4.917 -5.660 1.00 95.19 103 ILE A C 1
ATOM 800 O O . ILE A 1 103 ? 2.651 6.135 -5.833 1.00 95.19 103 ILE A O 1
ATOM 804 N N . PRO A 1 104 ? 2.020 4.310 -4.686 1.00 94.50 104 PRO A N 1
ATOM 805 C CA . PRO A 1 104 ? 1.025 5.013 -3.880 1.00 94.50 104 PRO A CA 1
ATOM 806 C C . PRO A 1 104 ? 1.689 5.809 -2.746 1.00 94.50 104 PRO A C 1
ATOM 808 O O . PRO A 1 104 ? 1.623 5.407 -1.591 1.00 94.50 104 PRO A O 1
ATOM 811 N N . THR A 1 105 ? 2.356 6.920 -3.057 1.00 92.06 105 THR A N 1
ATOM 812 C CA . THR A 1 105 ? 3.040 7.773 -2.070 1.00 92.06 105 THR A CA 1
ATOM 813 C C . THR A 1 105 ? 2.100 8.785 -1.397 1.00 92.06 105 THR A C 1
ATOM 815 O O . THR A 1 105 ? 0.979 9.025 -1.846 1.00 92.06 105 THR A O 1
ATOM 818 N N . GLU A 1 106 ? 2.545 9.381 -0.287 1.00 88.00 106 GLU A N 1
ATOM 819 C CA . GLU A 1 106 ? 1.847 10.472 0.419 1.00 88.00 106 GLU A CA 1
ATOM 820 C C . GLU A 1 106 ? 0.370 10.165 0.756 1.00 88.00 106 GLU A C 1
ATOM 822 O O . GLU A 1 106 ? 0.082 9.205 1.472 1.00 88.00 106 GLU A O 1
ATOM 827 N N . ILE A 1 107 ? -0.578 10.963 0.246 1.00 87.81 107 ILE A N 1
ATOM 828 C CA . ILE A 1 107 ? -2.026 10.773 0.429 1.00 87.81 107 ILE A CA 1
ATOM 829 C C . ILE A 1 107 ? -2.462 9.399 -0.097 1.00 87.81 107 ILE A C 1
ATOM 831 O O . ILE A 1 107 ? -3.292 8.728 0.526 1.00 87.81 107 ILE A O 1
ATOM 835 N N . LEU A 1 108 ? -1.879 8.944 -1.214 1.00 91.88 108 LEU A N 1
ATOM 836 C CA . LEU A 1 108 ? -2.203 7.644 -1.796 1.00 91.88 108 LEU A CA 1
ATOM 837 C C . LEU A 1 108 ? -1.728 6.492 -0.913 1.00 91.88 108 LEU A C 1
ATOM 839 O O . LEU A 1 108 ? -2.384 5.455 -0.917 1.00 91.88 108 LEU A O 1
ATOM 843 N N . ALA A 1 109 ? -0.675 6.668 -0.108 1.00 94.75 109 ALA A N 1
ATOM 844 C CA . ALA A 1 109 ? -0.220 5.638 0.830 1.00 94.75 109 ALA A CA 1
ATOM 845 C C . ALA A 1 109 ? -1.294 5.348 1.885 1.00 94.75 109 ALA A C 1
ATOM 847 O O . ALA A 1 109 ? -1.609 4.190 2.171 1.00 94.75 109 ALA A O 1
ATOM 848 N N . SER A 1 110 ? -1.906 6.404 2.423 1.00 94.06 110 SER A N 1
ATOM 849 C CA . SER A 1 110 ? -3.013 6.289 3.374 1.00 94.06 110 SER A CA 1
ATOM 850 C C . SER A 1 110 ? -4.235 5.633 2.732 1.00 94.06 110 SER A C 1
ATOM 852 O O . SER A 1 110 ? -4.803 4.701 3.304 1.00 94.06 110 SER A O 1
ATOM 854 N N . ALA A 1 111 ? -4.618 6.061 1.525 1.00 93.12 111 ALA A N 1
ATOM 855 C CA . ALA A 1 111 ? -5.740 5.472 0.794 1.00 93.12 111 ALA A CA 1
ATOM 856 C C . ALA A 1 111 ? -5.501 3.986 0.465 1.00 93.12 111 ALA A C 1
ATOM 858 O O . ALA A 1 111 ? -6.390 3.156 0.651 1.00 93.12 111 ALA A O 1
ATOM 859 N N . PHE A 1 112 ? -4.286 3.643 0.040 1.00 95.94 112 PHE A N 1
ATOM 860 C CA . PHE A 1 112 ? -3.856 2.283 -0.263 1.00 95.94 112 PHE A CA 1
ATOM 861 C C . PHE A 1 112 ? -3.952 1.363 0.959 1.00 95.94 112 PHE A C 1
ATOM 863 O O . PHE A 1 112 ? -4.618 0.329 0.898 1.00 95.94 112 PHE A O 1
ATOM 870 N N . LEU A 1 113 ? -3.368 1.759 2.095 1.00 96.31 113 LEU A N 1
ATOM 871 C CA . LEU A 1 113 ? -3.440 0.969 3.330 1.00 96.31 113 LEU A CA 1
ATOM 872 C C . LEU A 1 113 ? -4.872 0.860 3.866 1.00 96.31 113 LEU A C 1
ATOM 874 O O . LEU A 1 113 ? -5.260 -0.189 4.371 1.00 96.31 113 LEU A O 1
ATOM 878 N N . THR A 1 114 ? -5.686 1.905 3.705 1.00 94.56 114 THR A N 1
ATOM 879 C CA . THR A 1 114 ? -7.111 1.858 4.071 1.00 94.56 114 THR A CA 1
ATOM 880 C C . THR A 1 114 ? -7.868 0.845 3.223 1.00 94.56 114 THR A C 1
ATOM 882 O O . THR A 1 114 ? -8.671 0.084 3.754 1.00 94.56 114 THR A O 1
ATOM 885 N N . ALA A 1 115 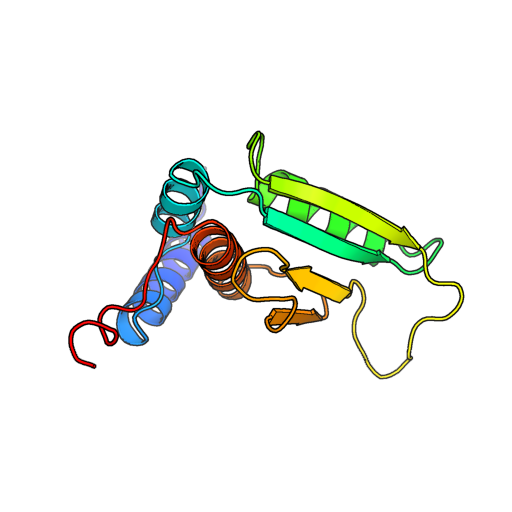? -7.598 0.796 1.917 1.00 94.44 115 ALA A N 1
ATOM 886 C CA . ALA A 1 115 ? -8.212 -0.179 1.026 1.00 94.44 115 ALA A CA 1
ATOM 887 C C . ALA A 1 115 ? -7.777 -1.617 1.361 1.00 94.44 115 ALA A C 1
ATOM 889 O O . ALA A 1 115 ? -8.615 -2.516 1.330 1.00 94.44 115 ALA A O 1
ATOM 890 N N . ILE A 1 116 ? -6.516 -1.836 1.756 1.00 95.88 116 ILE A N 1
ATOM 891 C CA . ILE A 1 116 ? -6.053 -3.139 2.267 1.00 95.88 116 ILE A CA 1
ATOM 892 C C . ILE A 1 116 ? -6.776 -3.503 3.569 1.00 95.88 116 ILE A C 1
ATOM 894 O O . ILE A 1 116 ? -7.320 -4.598 3.678 1.00 95.88 116 ILE A O 1
ATOM 898 N N . ALA A 1 117 ? -6.847 -2.582 4.532 1.00 95.19 117 ALA A N 1
ATOM 899 C CA . ALA A 1 117 ? -7.567 -2.804 5.784 1.00 95.19 117 ALA A CA 1
ATOM 900 C C . ALA A 1 117 ? -9.053 -3.113 5.551 1.00 95.19 117 ALA A C 1
ATOM 902 O O . ALA A 1 117 ? -9.621 -3.990 6.196 1.00 95.19 117 ALA A O 1
ATOM 903 N N . ALA A 1 118 ? -9.686 -2.431 4.598 1.00 93.00 118 ALA A N 1
ATOM 904 C CA . ALA A 1 118 ? -11.068 -2.677 4.210 1.00 93.00 118 ALA A CA 1
ATOM 905 C C . ALA A 1 118 ? -11.251 -4.055 3.552 1.00 93.00 118 ALA A C 1
ATOM 907 O O . ALA A 1 118 ? -12.189 -4.781 3.885 1.00 93.00 118 ALA A O 1
ATOM 908 N N . ALA A 1 119 ? -10.333 -4.445 2.663 1.00 93.62 119 ALA A N 1
ATOM 909 C CA . ALA A 1 119 ? -10.302 -5.776 2.062 1.00 93.62 119 ALA A CA 1
ATOM 910 C C . ALA A 1 119 ? -10.144 -6.891 3.098 1.00 93.62 119 ALA A C 1
ATOM 912 O O . ALA A 1 119 ? -10.779 -7.934 2.946 1.00 93.62 119 ALA A O 1
ATOM 913 N N . GLY A 1 120 ? -9.368 -6.633 4.150 1.00 93.25 120 GLY A N 1
ATOM 914 C CA . GLY A 1 120 ? -9.150 -7.532 5.279 1.00 93.25 120 GLY A CA 1
ATOM 915 C C . GLY A 1 120 ? -10.189 -7.433 6.399 1.00 93.25 120 GLY A C 1
ATOM 916 O O . GLY A 1 120 ? -10.046 -8.095 7.422 1.00 93.25 120 GLY A O 1
ATOM 917 N N . GLY A 1 121 ? -11.228 -6.604 6.241 1.00 91.25 121 GLY A N 1
ATOM 918 C CA . GLY A 1 121 ? -12.314 -6.450 7.216 1.00 91.25 121 GLY A CA 1
ATOM 919 C C . GLY A 1 121 ? -12.034 -5.528 8.410 1.00 91.25 121 GLY A C 1
ATOM 920 O O . GLY A 1 121 ? -12.971 -5.231 9.150 1.00 91.25 121 GLY A O 1
ATOM 921 N N . ALA A 1 122 ? -10.811 -5.021 8.562 1.00 92.00 122 ALA A N 1
ATOM 922 C CA . ALA A 1 122 ? -10.385 -4.157 9.666 1.00 92.00 122 ALA A CA 1
ATOM 923 C C . ALA A 1 122 ? -10.902 -2.712 9.568 1.00 92.00 122 ALA A C 1
ATOM 925 O O . ALA A 1 122 ? -10.882 -1.960 10.543 1.00 92.00 122 ALA A O 1
ATOM 926 N N . TRP A 1 123 ? -11.380 -2.291 8.394 1.00 88.62 123 TRP A N 1
ATOM 927 C CA . TRP A 1 123 ? -11.966 -0.966 8.210 1.00 88.62 123 TRP A CA 1
ATOM 928 C C . TRP A 1 123 ? -13.310 -1.021 7.491 1.00 88.62 123 TRP A C 1
ATOM 930 O O . TRP A 1 123 ? -13.484 -1.722 6.495 1.00 88.62 123 TRP A O 1
ATOM 940 N N . ARG A 1 124 ? -14.263 -0.222 7.979 1.00 77.94 124 ARG A N 1
ATOM 941 C CA . ARG A 1 124 ? -15.562 0.013 7.343 1.00 77.94 124 ARG A CA 1
ATOM 942 C C . ARG A 1 124 ? -15.843 1.517 7.321 1.00 77.94 124 ARG A C 1
ATOM 944 O O . ARG A 1 124 ? -15.615 2.174 8.344 1.00 77.94 124 ARG A O 1
ATOM 951 N N . PRO A 1 125 ? -16.366 2.077 6.216 1.00 65.06 125 PRO A N 1
ATOM 952 C CA . PRO A 1 125 ? -16.824 3.459 6.204 1.00 65.06 125 PRO A CA 1
ATOM 953 C C . PRO A 1 125 ? -17.885 3.673 7.288 1.00 65.06 125 PRO A C 1
ATOM 955 O O . PRO A 1 125 ? -18.784 2.848 7.469 1.00 65.06 125 PRO A O 1
ATOM 958 N N . LYS A 1 126 ? -17.824 4.809 7.992 1.00 61.06 126 LYS A N 1
ATOM 959 C CA . LYS A 1 126 ? -18.818 5.168 9.023 1.00 61.06 126 LYS A CA 1
ATOM 960 C C . LYS A 1 126 ? -20.254 5.251 8.474 1.00 61.06 126 LYS A C 1
ATOM 962 O O . LYS A 1 126 ? -21.194 5.114 9.249 1.00 61.06 126 LYS A O 1
ATOM 967 N N . SER A 1 127 ? -20.423 5.424 7.161 1.00 52.03 127 SER A N 1
ATOM 968 C CA . SER A 1 127 ? -21.716 5.498 6.468 1.00 52.03 127 SER A CA 1
ATOM 969 C C . SER A 1 127 ? -22.395 4.146 6.205 1.00 52.03 127 SER A C 1
ATOM 971 O O . SER A 1 127 ? -23.499 4.133 5.679 1.00 52.03 127 SER A O 1
ATOM 973 N N . CYS A 1 128 ? -21.806 3.012 6.603 1.00 48.72 128 CYS A N 1
ATOM 974 C CA . CYS A 1 128 ? -22.465 1.699 6.516 1.00 48.72 128 CYS A CA 1
ATOM 975 C C . CYS A 1 128 ? -23.267 1.321 7.780 1.00 48.72 128 CYS A C 1
ATOM 977 O O . CYS A 1 128 ? -23.684 0.174 7.922 1.00 48.72 128 CYS A O 1
ATOM 979 N N . ARG A 1 129 ? -23.489 2.256 8.718 1.00 40.06 129 ARG A N 1
ATOM 980 C CA . ARG A 1 129 ? -24.511 2.107 9.769 1.00 40.06 129 ARG A CA 1
ATOM 981 C C . ARG A 1 129 ? -25.864 2.533 9.199 1.00 40.06 129 ARG A C 1
ATOM 983 O O . ARG A 1 129 ? -26.250 3.685 9.360 1.00 40.06 129 ARG A O 1
ATOM 990 N N . GLY A 1 130 ? -26.553 1.616 8.531 1.00 44.31 130 GLY A N 1
ATOM 991 C CA . GLY A 1 130 ? -27.928 1.835 8.081 1.00 44.31 130 GLY A CA 1
ATOM 992 C C . GLY A 1 130 ? -28.170 1.414 6.642 1.00 44.31 130 GLY A C 1
ATOM 993 O O . GLY A 1 130 ? -28.380 2.274 5.799 1.00 44.31 130 GLY A O 1
ATOM 994 N N . PHE A 1 131 ? -28.142 0.106 6.397 1.00 36.88 131 PHE A N 1
ATOM 995 C CA . PHE A 1 131 ? -29.066 -0.591 5.502 1.00 36.88 131 PHE A CA 1
ATOM 996 C C . PHE A 1 131 ? -29.324 -1.970 6.102 1.00 36.88 131 PHE A C 1
ATOM 998 O O . PHE A 1 131 ? -28.339 -2.568 6.599 1.00 36.88 131 PHE A O 1
#

Organism: Hyperthermus butylicus (strain DSM 5456 / JCM 9403 / PLM1-5) (NCBI:txid415426)

pLDDT: mean 88.5, std 11.83, range [36.88, 97.38]

Sequence (131 aa):
MISNGDMLHKTITDILLSSIGLPTLSRARKLVGEIEERTEVIIGLSRGSKLSEDGLAYVKSLVGENEHVRIIPVYVKEWPSNRPDPLIIIGGRLGGRYKFYGIPTEILASAFLTAIAAAGGAWRPKSCRGF

Foldseek 3Di:
DQDPVNVVLLVVLCVVCVVVPFHRLVVLQVLLQVFDAAKEKEKEAEPPDPQQVVLLVLVCVLSDDDPRYHYHYDYDDDDDPPFADIWIFIDAPCHRPDIDTGRQDRNRSRVVSQSNSVSRVSDDRPVPPDD

Secondary structure (DSSP, 8-state):
---HHHHHHHHHHHHHHHHTTPPPHHHHHHHHTT--S-EEEEEEEETT-HHHHHHHHHHHHHH-S-TTEEEEEEEESS--TTSPSPEEEE-GGGTT-EEEES---THHHHHHHHHHHHHTTS---GGGS--

Radius of gyration: 15.4 Å; chains: 1; bounding box: 45×35×35 Å